Protein AF-A0A552UW85-F1 (afdb_monomer_lite)

Sequence (136 aa):
KKSMRYNPFAYLKSEKDILKLVQTIIANTKGEGEKSTEDFWVKAEKLYYTALIGYIFYEAPKEEQNFTTLLAMIDASEVREEDENFKNAVDYMFEALEKEKPNHFAVKQYKKYKLAAGVIELRRTLNHCFSEICTS

pLDDT: mean 78.25, std 17.34, range [39.59, 95.94]

Organism: NCBI:txid1871336

Foldseek 3Di:
DPPPPDFLLVVDDDLVSQLVVLVVVLVVLDDPPPPDPPDLLVVLSSLQSSLLLLCCSPPNDPVCNGVVVVVVLLVQQDADQVDLPDDTPNNVVLVVCCVVPVPRPSNVSVVVSVVSVVPDPSNVVVVVSVVVVVVD

InterPro domains:
  IPR003688 Type IV secretion system protein TraG/VirD4 [PF02534] (2-120)
  IPR027417 P-loop containing nucleoside triphosphate hydrolase [SSF52540] (2-107)

Structure (mmCIF, N/CA/C/O backbone):
data_AF-A0A552UW85-F1
#
_entry.id   AF-A0A552UW85-F1
#
loop_
_atom_site.group_PDB
_atom_site.id
_atom_site.type_symbol
_atom_site.label_atom_id
_atom_site.label_alt_id
_atom_site.label_comp_id
_atom_site.label_asym_id
_atom_site.label_entity_id
_atom_site.label_seq_id
_atom_site.pdbx_PDB_ins_code
_atom_site.Cartn_x
_atom_site.Cartn_y
_atom_site.Cartn_z
_atom_site.occupancy
_atom_site.B_iso_or_equiv
_atom_site.auth_seq_id
_atom_site.auth_comp_id
_atom_site.auth_asym_id
_atom_site.auth_atom_id
_atom_site.pdbx_PDB_model_num
ATOM 1 N N . LYS A 1 1 ? 13.134 -14.494 23.870 1.00 39.66 1 LYS A N 1
ATOM 2 C CA . LYS A 1 1 ? 12.945 -13.344 22.947 1.00 39.66 1 LYS A CA 1
ATOM 3 C C . LYS A 1 1 ? 11.645 -12.626 23.308 1.00 39.66 1 LYS A C 1
ATOM 5 O O . LYS A 1 1 ? 10.585 -13.214 23.150 1.00 39.66 1 LYS A O 1
ATOM 10 N N . LYS A 1 2 ? 11.711 -11.402 23.846 1.00 39.59 2 LYS A N 1
ATOM 11 C CA . LYS A 1 2 ? 10.530 -10.546 24.050 1.00 39.59 2 LYS A CA 1
ATOM 12 C C . LYS A 1 2 ? 10.211 -9.919 22.690 1.00 39.59 2 LYS A C 1
ATOM 14 O O . LYS A 1 2 ? 10.900 -8.996 22.274 1.00 39.59 2 LYS A O 1
ATOM 19 N N . SER A 1 3 ? 9.242 -10.473 21.964 1.00 47.88 3 SER A N 1
ATOM 20 C CA . SER A 1 3 ? 8.628 -9.750 20.848 1.00 47.88 3 SER A CA 1
ATOM 21 C C . SER A 1 3 ? 7.988 -8.506 21.458 1.00 47.88 3 SER A C 1
ATOM 23 O O . SER A 1 3 ? 7.057 -8.614 22.259 1.00 47.88 3 SER A O 1
ATOM 25 N N . MET A 1 4 ? 8.528 -7.324 21.162 1.00 49.47 4 MET A N 1
ATOM 26 C CA . MET A 1 4 ? 7.719 -6.123 21.297 1.00 49.47 4 MET A CA 1
ATOM 27 C C . MET A 1 4 ? 6.632 -6.297 20.245 1.00 49.47 4 MET A C 1
ATOM 29 O O . MET A 1 4 ? 6.941 -6.312 19.057 1.00 49.47 4 MET A O 1
ATOM 33 N N . ARG A 1 5 ? 5.395 -6.563 20.683 1.00 64.81 5 ARG A N 1
ATOM 34 C CA . ARG A 1 5 ? 4.200 -6.729 19.839 1.00 64.81 5 ARG A CA 1
ATOM 35 C C . ARG A 1 5 ? 3.845 -5.389 19.183 1.00 64.81 5 ARG A C 1
ATOM 37 O O . ARG A 1 5 ? 2.788 -4.821 19.433 1.00 64.81 5 ARG A O 1
ATOM 44 N N . TYR A 1 6 ? 4.792 -4.829 18.444 1.00 72.00 6 TYR A N 1
ATOM 45 C CA . TYR A 1 6 ? 4.686 -3.538 17.807 1.00 72.00 6 TYR A CA 1
ATOM 46 C C . TYR A 1 6 ? 4.026 -3.743 16.453 1.00 72.00 6 TYR A C 1
ATOM 48 O O . TYR A 1 6 ? 4.605 -4.342 15.549 1.00 72.00 6 TYR A O 1
ATOM 56 N N . ASN A 1 7 ? 2.791 -3.268 16.345 1.00 83.94 7 ASN A N 1
ATOM 57 C CA . ASN A 1 7 ? 2.045 -3.261 15.104 1.00 83.94 7 ASN A CA 1
ATOM 58 C C . ASN A 1 7 ? 1.870 -1.805 14.644 1.00 83.94 7 ASN A C 1
ATOM 60 O O . ASN A 1 7 ? 1.084 -1.084 15.263 1.00 83.94 7 ASN A O 1
ATOM 64 N N . PRO A 1 8 ? 2.564 -1.344 13.588 1.00 83.94 8 PRO A N 1
ATOM 65 C CA . PRO A 1 8 ? 2.430 0.036 13.131 1.00 83.94 8 PRO A CA 1
ATOM 66 C C . PRO A 1 8 ? 1.038 0.353 12.581 1.00 83.94 8 PRO A C 1
ATOM 68 O O . PRO A 1 8 ? 0.621 1.507 12.651 1.00 83.94 8 PRO A O 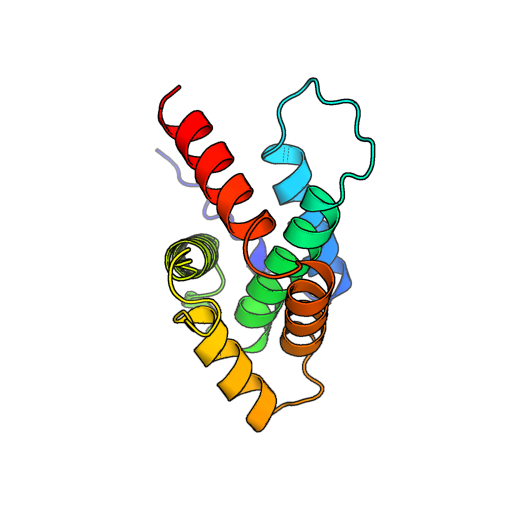1
ATOM 71 N N . PHE A 1 9 ? 0.285 -0.650 12.112 1.00 86.94 9 PHE A N 1
ATOM 72 C CA . PHE A 1 9 ? -1.087 -0.452 11.642 1.00 86.94 9 PHE A CA 1
ATOM 73 C C . PHE A 1 9 ? -2.019 0.028 12.758 1.00 86.94 9 PHE A C 1
ATOM 75 O O . PHE A 1 9 ? -2.924 0.815 12.497 1.00 86.94 9 PHE A O 1
ATOM 82 N N . ALA A 1 10 ? -1.745 -0.340 14.015 1.00 86.94 10 ALA A N 1
ATOM 83 C CA . ALA A 1 10 ? -2.521 0.118 15.169 1.00 86.94 10 ALA A CA 1
ATOM 84 C C . ALA A 1 10 ? -2.451 1.643 15.389 1.00 86.94 10 ALA A C 1
ATOM 86 O O . ALA A 1 10 ? -3.265 2.199 16.126 1.00 86.94 10 ALA A O 1
ATOM 87 N N . TYR A 1 11 ? -1.483 2.322 14.765 1.00 85.88 11 TYR A N 1
ATOM 88 C CA . TYR A 1 11 ? -1.269 3.763 14.894 1.00 85.88 11 TYR A CA 1
ATOM 89 C C . TYR A 1 11 ? -1.715 4.554 13.658 1.00 85.88 11 TYR A C 1
ATOM 91 O O . TYR A 1 11 ? -1.679 5.786 13.686 1.00 85.88 11 TYR A O 1
ATOM 99 N N . LEU A 1 12 ? -2.152 3.876 12.593 1.00 89.81 12 LEU A N 1
ATOM 100 C CA . LEU A 1 12 ? -2.665 4.523 11.391 1.00 89.81 12 LEU A CA 1
ATOM 101 C C . LEU A 1 12 ? -4.061 5.093 11.665 1.00 89.81 12 LEU A C 1
ATOM 103 O O . LEU A 1 12 ? -4.937 4.410 12.191 1.00 89.81 12 LEU A O 1
ATOM 107 N N . LYS A 1 13 ? -4.272 6.367 11.318 1.00 88.62 13 LYS A N 1
ATOM 108 C CA . LYS A 1 13 ? -5.580 7.035 11.450 1.00 88.62 13 LYS A CA 1
ATOM 109 C C . LYS A 1 13 ? -6.040 7.693 10.158 1.00 88.62 13 LYS A C 1
ATOM 111 O O . LYS A 1 13 ? -7.216 8.011 10.014 1.00 88.62 13 LYS A O 1
ATOM 116 N N . SER A 1 14 ? -5.113 7.945 9.242 1.00 91.25 14 SER A N 1
ATOM 117 C CA . SER A 1 14 ? -5.364 8.706 8.028 1.00 91.25 14 SER A CA 1
ATOM 118 C C . SER A 1 14 ? -4.479 8.245 6.875 1.00 91.25 14 SER A C 1
ATOM 120 O O . SER A 1 14 ? -3.424 7.642 7.077 1.00 91.25 14 SER A O 1
ATOM 122 N N . GLU A 1 15 ? -4.856 8.634 5.656 1.00 91.19 15 GLU A N 1
ATOM 123 C CA . GLU A 1 15 ? -4.042 8.439 4.450 1.00 91.19 15 GLU A CA 1
ATOM 124 C C . GLU A 1 15 ? -2.622 9.012 4.603 1.00 91.19 15 GLU A C 1
ATOM 126 O O . GLU A 1 15 ? -1.653 8.457 4.089 1.00 91.19 15 GLU A O 1
ATOM 131 N N . LYS A 1 16 ? -2.469 10.105 5.362 1.00 92.38 16 LYS A N 1
ATOM 132 C CA . LYS A 1 16 ? -1.157 10.708 5.636 1.00 92.38 16 LYS A CA 1
ATOM 133 C C . LYS A 1 16 ? -0.260 9.780 6.451 1.00 92.38 16 LYS A C 1
ATOM 135 O O . LYS A 1 16 ? 0.948 9.770 6.231 1.00 92.38 16 LYS A O 1
ATOM 140 N N . ASP A 1 17 ? -0.829 9.017 7.379 1.00 92.88 17 ASP A N 1
ATOM 141 C CA . ASP A 1 17 ? -0.062 8.086 8.207 1.00 92.88 17 ASP A CA 1
ATOM 142 C C . ASP A 1 17 ? 0.376 6.868 7.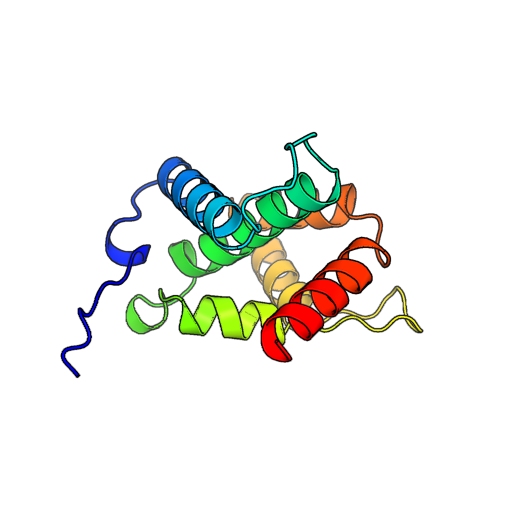392 1.00 92.88 17 ASP A C 1
ATOM 144 O O . ASP A 1 17 ? 1.507 6.413 7.544 1.00 92.88 17 ASP A O 1
ATOM 148 N N . ILE A 1 18 ? -0.464 6.418 6.450 1.00 93.56 18 ILE A N 1
ATOM 149 C CA . ILE A 1 18 ? -0.101 5.383 5.471 1.00 93.56 18 ILE A CA 1
ATOM 150 C C . ILE A 1 18 ? 1.119 5.836 4.664 1.00 93.56 18 ILE A C 1
ATOM 152 O O . ILE A 1 18 ? 2.105 5.110 4.570 1.00 93.56 18 ILE A O 1
ATOM 156 N N . LEU A 1 19 ? 1.096 7.062 4.131 1.00 92.75 19 LEU A N 1
ATOM 157 C CA . LEU A 1 19 ? 2.213 7.597 3.346 1.00 92.75 19 LEU A CA 1
ATOM 158 C C . LEU A 1 19 ? 3.512 7.707 4.156 1.00 92.75 19 LEU A C 1
ATOM 160 O O . LEU A 1 19 ? 4.587 7.442 3.616 1.00 92.75 19 LEU A O 1
ATOM 164 N N . LYS A 1 20 ? 3.425 8.075 5.441 1.00 92.62 20 LYS A N 1
ATOM 165 C CA . LYS A 1 20 ? 4.585 8.088 6.345 1.00 92.62 20 LYS A CA 1
ATOM 166 C C . LYS A 1 20 ? 5.133 6.683 6.562 1.00 92.62 20 LYS A C 1
ATOM 168 O O . LYS A 1 20 ? 6.336 6.496 6.438 1.00 92.62 20 LYS A O 1
ATOM 173 N N . LEU A 1 21 ? 4.265 5.705 6.834 1.00 91.12 21 LEU A N 1
ATOM 174 C CA . LEU A 1 21 ? 4.673 4.314 7.025 1.00 91.12 21 LEU A CA 1
ATOM 175 C C . LEU A 1 21 ? 5.378 3.766 5.779 1.00 91.12 21 LEU A C 1
ATOM 177 O O . LEU A 1 21 ? 6.452 3.186 5.894 1.00 91.12 21 LEU A O 1
ATOM 181 N N . VAL A 1 22 ? 4.830 4.022 4.589 1.00 91.56 22 VAL A N 1
ATOM 182 C CA . VAL A 1 22 ? 5.457 3.648 3.310 1.00 91.56 22 VAL A CA 1
ATOM 183 C C . VAL A 1 22 ? 6.835 4.288 3.160 1.00 91.56 22 VAL A C 1
ATOM 185 O O . VAL A 1 22 ? 7.792 3.611 2.797 1.00 91.56 22 VAL A O 1
ATOM 188 N N . GLN A 1 23 ? 6.959 5.583 3.458 1.00 89.50 23 GLN A N 1
ATOM 189 C CA . GLN A 1 23 ? 8.245 6.273 3.392 1.00 89.50 23 GLN A CA 1
ATOM 190 C C . GLN A 1 23 ? 9.260 5.667 4.365 1.00 89.50 23 GLN A C 1
ATOM 192 O O . GLN A 1 23 ? 10.418 5.495 3.997 1.00 89.50 23 GLN A O 1
ATOM 197 N N . THR A 1 24 ? 8.831 5.320 5.580 1.00 89.56 24 THR A N 1
ATOM 198 C CA . THR A 1 24 ? 9.678 4.632 6.554 1.00 89.56 24 THR A CA 1
ATOM 199 C C . THR A 1 24 ? 10.117 3.267 6.034 1.00 89.56 24 THR A C 1
ATOM 201 O O . THR A 1 24 ? 11.298 2.965 6.136 1.00 89.56 24 THR A O 1
ATOM 204 N N . ILE A 1 25 ? 9.226 2.467 5.442 1.00 86.19 25 ILE A N 1
ATOM 205 C CA . ILE A 1 25 ? 9.588 1.159 4.871 1.00 86.19 25 ILE A CA 1
ATOM 206 C C . ILE A 1 25 ? 10.664 1.335 3.795 1.00 86.19 25 ILE A C 1
ATOM 208 O O . ILE A 1 25 ? 11.752 0.794 3.944 1.00 86.19 25 ILE A O 1
ATOM 212 N N . ILE A 1 26 ? 10.410 2.178 2.790 1.00 84.38 26 ILE A N 1
ATOM 213 C CA . ILE A 1 26 ? 11.333 2.407 1.664 1.00 84.38 26 ILE A CA 1
ATOM 214 C C . ILE A 1 26 ? 12.686 2.956 2.134 1.00 84.38 26 ILE A C 1
ATOM 216 O O . ILE A 1 26 ? 13.727 2.602 1.593 1.00 84.38 26 ILE A O 1
ATOM 220 N N . ALA A 1 27 ? 12.695 3.836 3.137 1.00 84.69 27 ALA A N 1
ATOM 221 C CA . ALA A 1 27 ? 13.936 4.382 3.679 1.00 84.69 27 ALA A CA 1
ATOM 222 C C . ALA A 1 27 ? 14.779 3.335 4.426 1.00 84.69 27 ALA A C 1
ATOM 224 O O . ALA A 1 27 ? 15.991 3.491 4.486 1.00 84.69 27 ALA A O 1
ATOM 225 N N . ASN A 1 28 ? 14.155 2.296 4.993 1.00 81.06 28 ASN A N 1
ATOM 226 C CA . ASN A 1 28 ? 14.851 1.235 5.729 1.00 81.06 28 ASN A CA 1
ATOM 227 C C . ASN A 1 28 ? 15.202 0.018 4.857 1.00 81.06 28 ASN A C 1
ATOM 229 O O . ASN A 1 28 ? 16.008 -0.803 5.280 1.00 81.06 28 ASN A O 1
ATOM 233 N N . THR A 1 29 ? 14.604 -0.126 3.672 1.00 73.25 29 THR A N 1
ATOM 234 C CA . THR A 1 29 ? 14.911 -1.219 2.732 1.00 73.25 29 THR A CA 1
ATOM 235 C C . THR A 1 29 ? 15.949 -0.837 1.679 1.00 73.25 29 THR A C 1
ATOM 237 O O . THR A 1 29 ? 16.428 -1.704 0.955 1.00 73.25 29 THR A O 1
ATOM 240 N N . LYS A 1 30 ? 16.335 0.439 1.604 1.00 65.50 30 LYS A N 1
ATOM 241 C CA . LYS A 1 30 ? 17.427 0.917 0.750 1.00 65.50 30 LYS A CA 1
ATOM 242 C C . LYS A 1 30 ? 18.737 0.963 1.526 1.00 65.50 30 LYS A C 1
ATOM 244 O O . LYS A 1 30 ? 18.772 1.488 2.635 1.00 65.50 30 LYS A O 1
ATOM 249 N N . GLY A 1 31 ? 19.812 0.443 0.936 1.00 56.97 31 GLY A N 1
ATOM 250 C CA . GLY A 1 31 ? 21.146 0.475 1.537 1.00 56.97 31 GLY A CA 1
ATOM 251 C C . GLY A 1 31 ? 21.680 1.901 1.721 1.00 56.97 31 GLY A C 1
ATOM 252 O O . GLY A 1 31 ? 21.418 2.791 0.908 1.00 56.97 31 GLY A O 1
ATOM 253 N N . GLU A 1 32 ? 22.453 2.121 2.789 1.00 48.81 32 GLU A N 1
ATOM 254 C CA . GLU A 1 32 ? 23.164 3.377 3.052 1.00 48.81 32 GLU A CA 1
ATOM 255 C C . GLU A 1 32 ? 24.229 3.623 1.964 1.00 48.81 32 GLU A C 1
ATOM 257 O O . GLU A 1 32 ? 25.378 3.212 2.094 1.00 48.81 32 GLU A O 1
ATOM 262 N N . GLY A 1 33 ? 23.869 4.267 0.851 1.00 52.31 33 GLY A N 1
ATOM 263 C CA . GLY A 1 33 ? 24.859 4.592 -0.184 1.00 52.31 33 GLY A CA 1
ATOM 264 C C . GLY A 1 33 ? 24.312 5.068 -1.524 1.00 52.31 33 GLY A C 1
ATOM 265 O O . GLY A 1 33 ? 24.999 5.817 -2.222 1.00 52.31 33 GLY A O 1
ATOM 266 N N . GLU A 1 34 ? 23.077 4.719 -1.882 1.00 51.81 34 GLU A N 1
ATOM 267 C CA . GLU A 1 34 ? 22.476 5.230 -3.115 1.00 51.81 34 GLU A CA 1
ATOM 268 C C . GLU A 1 34 ? 21.985 6.660 -2.900 1.00 51.81 34 GLU A C 1
ATOM 270 O O . GLU A 1 34 ? 20.947 6.914 -2.284 1.00 51.81 34 GLU A O 1
ATOM 275 N N . LYS A 1 35 ? 22.759 7.629 -3.405 1.00 48.22 35 LYS A N 1
ATOM 276 C CA . LYS A 1 35 ? 22.312 9.018 -3.516 1.00 48.22 35 LYS A CA 1
ATOM 277 C C . LYS A 1 35 ? 21.012 9.032 -4.314 1.00 48.22 35 LYS A C 1
ATOM 279 O O . LYS A 1 35 ? 21.004 8.833 -5.524 1.00 48.22 35 LYS A O 1
ATOM 284 N N . SER A 1 36 ? 19.932 9.285 -3.587 1.00 52.72 36 SER A N 1
ATOM 285 C CA . SER A 1 36 ? 18.552 9.346 -4.035 1.00 52.72 36 SER A CA 1
ATOM 286 C C . SER A 1 36 ? 18.349 10.433 -5.089 1.00 52.72 36 SER A C 1
ATOM 288 O O . SER A 1 36 ? 17.918 11.546 -4.785 1.00 52.72 36 SER A O 1
ATOM 290 N N . THR A 1 37 ? 18.620 10.099 -6.342 1.00 48.88 37 THR A N 1
ATOM 291 C CA . THR A 1 37 ? 17.783 10.598 -7.431 1.00 48.88 37 THR A CA 1
ATOM 292 C C . THR A 1 37 ? 16.437 9.895 -7.257 1.00 48.88 37 THR A C 1
ATOM 294 O O . THR A 1 37 ? 16.401 8.733 -6.859 1.00 48.88 37 THR A O 1
ATOM 297 N N . GLU A 1 38 ? 15.312 10.593 -7.406 1.00 56.66 38 GLU A N 1
ATOM 298 C CA . GLU A 1 38 ? 13.985 9.976 -7.305 1.00 56.66 38 GLU A CA 1
ATOM 299 C C . GLU A 1 38 ? 13.764 8.997 -8.466 1.00 56.66 38 GLU A C 1
ATOM 301 O O . GLU A 1 38 ? 13.050 9.310 -9.425 1.00 56.66 38 GLU A O 1
ATOM 306 N N . ASP A 1 39 ? 14.394 7.828 -8.386 1.00 69.50 39 ASP A N 1
ATOM 307 C CA . ASP A 1 39 ? 14.331 6.826 -9.427 1.00 69.50 39 ASP A CA 1
ATOM 308 C C . ASP A 1 39 ? 12.886 6.396 -9.615 1.00 69.50 39 ASP A C 1
ATOM 310 O O . ASP A 1 39 ? 12.104 6.233 -8.671 1.00 69.50 39 ASP A O 1
ATOM 314 N N . PHE A 1 40 ? 12.523 6.242 -10.879 1.00 67.12 40 PHE A N 1
ATOM 315 C CA . PHE A 1 40 ? 11.208 5.803 -11.314 1.00 67.12 40 PHE A CA 1
ATOM 316 C C . PHE A 1 40 ? 10.723 4.563 -10.536 1.00 67.12 40 PHE A C 1
ATOM 318 O O . PHE A 1 40 ? 9.564 4.511 -10.115 1.00 67.12 40 PHE A O 1
ATOM 325 N N . TRP A 1 41 ? 11.643 3.643 -10.225 1.00 71.69 41 TRP A N 1
ATOM 326 C CA . TRP A 1 41 ? 11.404 2.448 -9.413 1.00 71.69 41 TRP A CA 1
ATOM 327 C C . TRP A 1 41 ? 10.863 2.773 -8.015 1.00 71.69 41 TRP A C 1
ATOM 329 O O . TRP A 1 41 ? 9.880 2.189 -7.570 1.00 71.69 41 TRP A O 1
ATOM 339 N N . VAL A 1 42 ? 11.427 3.788 -7.361 1.00 77.38 42 VAL A N 1
ATOM 340 C CA . VAL A 1 42 ? 11.053 4.243 -6.012 1.00 77.38 42 VAL A CA 1
ATOM 341 C C . VAL A 1 42 ? 9.658 4.851 -6.005 1.00 77.38 42 VAL A C 1
ATOM 343 O O . VAL A 1 42 ? 8.890 4.680 -5.057 1.00 77.38 42 VAL A O 1
ATOM 346 N N . LYS A 1 43 ? 9.315 5.586 -7.067 1.00 81.75 43 LYS A N 1
ATOM 347 C CA . LYS A 1 43 ? 7.981 6.176 -7.227 1.00 81.75 43 LYS A CA 1
ATOM 348 C C . LYS A 1 43 ? 6.927 5.088 -7.389 1.00 81.75 43 LYS A C 1
ATOM 350 O O . LYS A 1 43 ? 5.874 5.170 -6.756 1.00 81.75 43 LYS A O 1
ATOM 355 N N . ALA A 1 44 ? 7.215 4.066 -8.186 1.00 82.75 44 ALA A N 1
ATOM 356 C CA . ALA A 1 44 ? 6.314 2.940 -8.363 1.00 82.75 44 ALA A CA 1
ATOM 357 C C . ALA A 1 44 ? 6.202 2.069 -7.104 1.00 82.75 44 ALA A C 1
ATOM 359 O O . ALA A 1 44 ? 5.085 1.757 -6.702 1.00 82.75 44 ALA A O 1
ATOM 360 N N . GLU A 1 45 ? 7.312 1.765 -6.429 1.00 83.62 45 GLU A N 1
ATOM 361 C CA . GLU A 1 45 ? 7.322 1.053 -5.146 1.00 83.62 45 GLU A CA 1
ATOM 362 C C . GLU A 1 45 ? 6.477 1.792 -4.096 1.00 83.62 45 GLU A C 1
ATOM 364 O O . GLU A 1 45 ? 5.603 1.210 -3.451 1.00 83.62 45 GLU A O 1
ATOM 369 N N . LYS A 1 46 ? 6.639 3.117 -4.001 1.00 89.38 46 LYS A N 1
ATOM 370 C CA . LYS A 1 46 ? 5.820 3.961 -3.125 1.00 89.38 46 LYS A CA 1
ATOM 371 C C . LYS A 1 46 ? 4.334 3.862 -3.449 1.00 89.38 46 LYS A C 1
ATOM 373 O O . LYS A 1 46 ? 3.530 3.728 -2.526 1.00 89.38 46 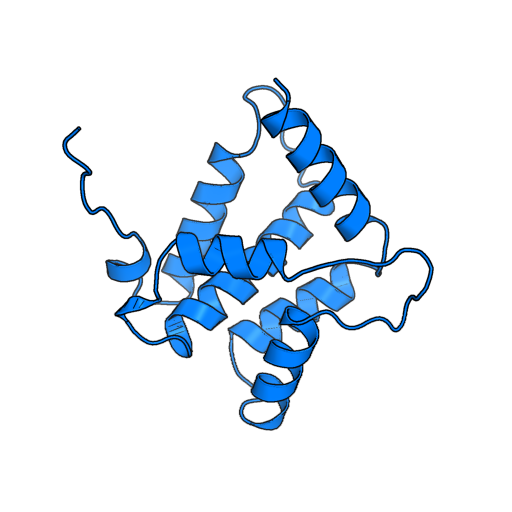LYS A O 1
ATOM 378 N N . LEU A 1 47 ? 3.947 3.941 -4.722 1.00 91.19 47 LEU A N 1
ATOM 379 C CA . LEU A 1 47 ? 2.544 3.794 -5.123 1.00 91.19 47 LEU A CA 1
ATOM 380 C C . LEU A 1 47 ? 2.010 2.399 -4.775 1.00 91.19 47 LEU A C 1
ATOM 382 O O . LEU A 1 47 ? 0.898 2.290 -4.256 1.00 91.19 47 LEU A O 1
ATOM 386 N N . TYR A 1 48 ? 2.817 1.363 -4.998 1.00 90.31 48 TYR A N 1
ATOM 387 C CA . TYR A 1 48 ? 2.453 -0.023 -4.741 1.00 90.31 48 TYR A CA 1
ATOM 388 C C . TYR A 1 48 ? 2.225 -0.291 -3.250 1.00 90.31 48 TYR A C 1
ATOM 390 O O . TYR A 1 48 ? 1.126 -0.684 -2.858 1.00 90.31 48 TYR A O 1
ATOM 398 N N . TYR A 1 49 ? 3.192 0.028 -2.386 1.00 91.94 49 TYR A N 1
ATOM 399 C CA . TYR A 1 49 ? 3.029 -0.150 -0.940 1.00 91.94 49 TYR A CA 1
ATOM 400 C C . TYR A 1 49 ? 1.918 0.724 -0.365 1.00 91.94 49 TYR A C 1
ATOM 402 O O . TYR A 1 49 ? 1.195 0.283 0.526 1.00 91.94 49 TYR A O 1
ATOM 410 N N . THR A 1 50 ? 1.721 1.936 -0.893 1.00 94.69 50 THR A N 1
ATOM 411 C CA . THR A 1 50 ? 0.589 2.780 -0.479 1.00 94.69 50 THR A CA 1
ATOM 412 C C . THR A 1 50 ? -0.746 2.111 -0.809 1.00 94.69 50 THR A C 1
ATOM 414 O O . THR A 1 50 ? -1.670 2.165 0.003 1.00 94.69 50 THR A O 1
ATOM 417 N N . ALA A 1 51 ? -0.857 1.459 -1.971 1.00 95.25 51 ALA A N 1
ATOM 418 C CA . ALA A 1 51 ? -2.053 0.717 -2.345 1.00 95.25 51 ALA A CA 1
ATOM 419 C C . ALA A 1 51 ? -2.281 -0.491 -1.427 1.00 95.25 51 ALA A C 1
ATOM 421 O O . ALA A 1 51 ? -3.379 -0.633 -0.894 1.00 95.25 51 ALA A O 1
ATOM 422 N N . LEU A 1 52 ? -1.257 -1.319 -1.187 1.00 94.44 52 LEU A N 1
ATOM 423 C CA . LEU A 1 52 ? -1.374 -2.512 -0.338 1.00 94.44 52 LEU A CA 1
ATOM 424 C C . LEU A 1 52 ? -1.711 -2.165 1.115 1.00 94.44 52 LEU A C 1
ATOM 426 O O . LEU A 1 52 ? -2.665 -2.692 1.679 1.00 94.44 52 LEU A O 1
ATOM 430 N N . ILE A 1 53 ? -0.969 -1.234 1.718 1.00 95.00 53 ILE A N 1
ATOM 431 C CA . ILE A 1 53 ? -1.210 -0.809 3.103 1.00 95.00 53 ILE A CA 1
ATOM 432 C C . ILE A 1 53 ? -2.575 -0.128 3.216 1.00 95.00 53 ILE A C 1
ATOM 434 O O . ILE A 1 53 ? -3.284 -0.346 4.194 1.00 95.00 53 ILE A O 1
ATOM 438 N N . GLY A 1 54 ? -2.980 0.647 2.204 1.00 95.69 54 GLY A N 1
ATOM 439 C CA . GLY A 1 54 ? -4.327 1.206 2.128 1.00 95.69 54 GLY A CA 1
ATOM 440 C C . GLY A 1 54 ? -5.410 0.132 2.057 1.00 95.69 54 GLY A C 1
ATOM 441 O O . GLY A 1 54 ? -6.419 0.254 2.743 1.00 95.69 54 GLY A O 1
ATOM 442 N N . TYR A 1 55 ? -5.204 -0.928 1.275 1.00 95.94 55 TYR A N 1
ATOM 443 C CA . TYR A 1 55 ? -6.128 -2.060 1.214 1.00 95.94 55 TYR A CA 1
ATOM 444 C C . TYR A 1 55 ? -6.260 -2.725 2.588 1.00 95.94 55 TYR A C 1
ATOM 446 O O . TYR A 1 55 ? -7.363 -2.852 3.107 1.00 95.94 55 TYR A O 1
ATOM 454 N N . ILE A 1 56 ? -5.133 -3.068 3.217 1.00 95.06 56 ILE A N 1
ATOM 455 C CA . ILE A 1 56 ? -5.111 -3.715 4.534 1.00 95.06 56 ILE A CA 1
ATOM 456 C C . ILE A 1 56 ? -5.788 -2.833 5.589 1.00 95.06 56 ILE A C 1
ATOM 458 O O . ILE A 1 56 ? -6.592 -3.310 6.380 1.00 95.06 56 ILE A O 1
ATOM 462 N N . PHE A 1 57 ? -5.499 -1.533 5.597 1.00 94.62 57 PHE A N 1
ATOM 463 C CA . PHE A 1 57 ? -6.045 -0.620 6.596 1.00 94.62 57 PHE A CA 1
ATOM 464 C C . PHE A 1 57 ? -7.570 -0.448 6.496 1.00 94.62 57 PHE A C 1
ATOM 466 O O . PHE A 1 57 ? -8.237 -0.372 7.529 1.00 94.62 57 PHE A O 1
ATOM 473 N N . TYR A 1 58 ? -8.118 -0.376 5.278 1.00 94.12 58 TYR A N 1
ATOM 474 C CA . TYR A 1 58 ? -9.541 -0.089 5.063 1.00 94.12 58 TYR A CA 1
ATOM 475 C C . TYR A 1 58 ? -10.423 -1.334 4.906 1.00 94.12 58 TYR A C 1
ATOM 477 O O . TYR A 1 58 ? -11.585 -1.285 5.303 1.00 94.12 58 TYR A O 1
ATOM 485 N N . GLU A 1 59 ? -9.900 -2.425 4.342 1.00 94.75 59 GLU A N 1
ATOM 486 C CA . GLU A 1 59 ? -10.700 -3.602 3.970 1.00 94.75 59 GLU A CA 1
ATOM 487 C C . GLU A 1 59 ? -10.359 -4.856 4.792 1.00 94.75 59 GLU A C 1
ATOM 489 O O . GLU A 1 59 ? -11.229 -5.706 4.972 1.00 94.75 59 GLU A O 1
ATOM 494 N N . ALA A 1 60 ? -9.135 -4.990 5.323 1.00 92.25 60 ALA A N 1
ATOM 495 C CA . ALA A 1 60 ? -8.763 -6.175 6.101 1.00 92.25 60 ALA A CA 1
ATOM 496 C C . ALA A 1 60 ? -9.246 -6.087 7.565 1.00 92.25 60 ALA A C 1
ATOM 498 O O . ALA A 1 60 ? -9.236 -5.001 8.169 1.00 92.25 60 ALA A O 1
ATOM 499 N N . PRO A 1 61 ? -9.631 -7.225 8.176 1.00 91.62 61 PRO A N 1
ATOM 500 C CA . PRO A 1 61 ? -10.011 -7.277 9.583 1.00 91.62 61 PRO A CA 1
ATOM 501 C C . PRO A 1 61 ? -8.827 -6.892 10.482 1.00 91.62 61 PRO A C 1
ATOM 503 O O . PRO A 1 61 ? -7.664 -7.056 10.113 1.00 91.62 61 PRO A O 1
ATOM 506 N N . LYS A 1 62 ? -9.105 -6.363 11.680 1.00 87.38 62 LYS A N 1
ATOM 507 C CA . LYS A 1 62 ? -8.081 -5.766 12.564 1.00 87.38 62 LYS A CA 1
ATOM 508 C C . LYS A 1 62 ? -6.956 -6.735 12.932 1.00 87.38 62 LYS A C 1
ATOM 510 O O . LYS A 1 62 ? -5.829 -6.306 13.163 1.00 87.38 62 LYS A O 1
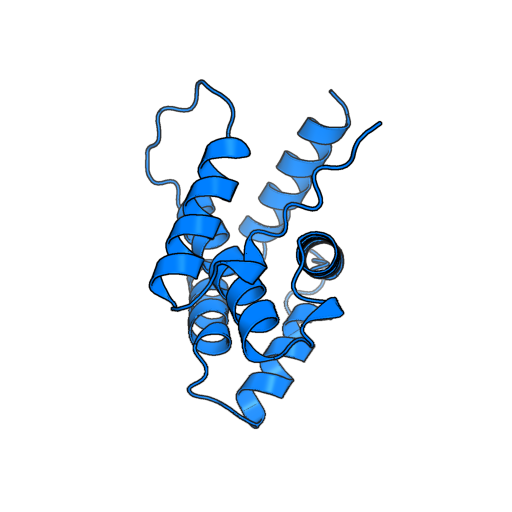ATOM 515 N N . GLU A 1 63 ? -7.258 -8.024 12.986 1.00 87.69 63 GLU A N 1
ATOM 516 C CA . GLU A 1 63 ? -6.329 -9.113 13.275 1.00 87.69 63 GLU A CA 1
ATOM 517 C C . GLU A 1 63 ? -5.293 -9.289 12.152 1.00 87.69 63 GLU A C 1
ATOM 519 O O . GLU A 1 63 ? -4.133 -9.612 12.412 1.00 87.69 63 GLU A O 1
ATOM 524 N N . GLU A 1 64 ? -5.694 -9.001 10.912 1.00 89.00 64 GLU A N 1
ATOM 525 C CA . GLU A 1 64 ? -4.874 -9.096 9.702 1.00 89.00 64 GLU A CA 1
ATOM 526 C C . GLU A 1 64 ? -4.178 -7.778 9.345 1.00 89.00 64 GLU A C 1
ATOM 528 O O . GLU A 1 64 ? -3.356 -7.745 8.430 1.00 89.00 64 GLU A O 1
ATOM 533 N N . GLN A 1 65 ? -4.440 -6.691 10.073 1.00 92.19 65 GLN A N 1
ATOM 534 C CA . GLN A 1 65 ? -3.755 -5.416 9.870 1.00 92.19 65 GLN A CA 1
ATOM 535 C C . GLN A 1 65 ? -2.337 -5.466 10.430 1.00 92.19 65 GLN A C 1
ATOM 537 O O . GLN A 1 65 ? -2.061 -4.932 11.499 1.00 92.19 65 GLN A O 1
ATOM 542 N N . ASN A 1 66 ? -1.437 -6.166 9.751 1.00 89.56 66 ASN A N 1
ATOM 543 C CA . ASN A 1 66 ? -0.073 -6.396 10.199 1.00 89.56 66 ASN A CA 1
ATOM 544 C C . ASN A 1 66 ? 0.880 -6.588 9.002 1.00 89.56 66 ASN A C 1
ATOM 546 O O . ASN A 1 66 ? 0.466 -6.716 7.849 1.00 89.56 66 ASN A O 1
ATOM 550 N N . PHE A 1 67 ? 2.186 -6.602 9.278 1.00 88.06 67 PHE A N 1
ATOM 551 C CA . PHE A 1 67 ? 3.206 -6.785 8.241 1.00 88.06 67 PHE A CA 1
ATOM 552 C C . PHE A 1 67 ? 3.198 -8.171 7.597 1.00 88.06 67 PHE A C 1
ATOM 554 O O . PHE A 1 67 ? 3.602 -8.286 6.446 1.00 88.06 67 PHE A O 1
ATOM 561 N N . THR A 1 68 ? 2.743 -9.211 8.298 1.00 89.00 68 THR A N 1
ATOM 562 C CA . THR A 1 68 ? 2.647 -10.559 7.727 1.00 89.00 68 THR A CA 1
ATOM 563 C C . THR A 1 68 ? 1.671 -10.576 6.556 1.00 89.00 68 THR A C 1
ATOM 565 O O . THR A 1 68 ? 1.998 -11.127 5.512 1.00 89.00 68 THR A O 1
ATOM 568 N N . THR A 1 69 ? 0.527 -9.902 6.683 1.00 91.19 69 THR A N 1
ATOM 569 C CA . THR A 1 69 ? -0.432 -9.752 5.580 1.00 91.19 69 THR A CA 1
ATOM 570 C C . THR A 1 69 ? 0.148 -8.930 4.434 1.00 91.19 69 THR A C 1
ATOM 572 O O . THR A 1 69 ? -0.022 -9.294 3.275 1.00 91.19 69 THR A O 1
ATOM 575 N N . LEU A 1 70 ? 0.878 -7.849 4.738 1.00 90.38 70 LEU A N 1
ATOM 576 C CA . LEU A 1 70 ? 1.550 -7.054 3.706 1.00 90.38 70 LEU A CA 1
ATOM 577 C C . LEU A 1 70 ? 2.554 -7.895 2.906 1.00 90.38 70 LEU A C 1
ATOM 579 O O . LEU A 1 70 ? 2.540 -7.837 1.681 1.00 90.38 70 LEU A O 1
ATOM 583 N N . LEU A 1 71 ? 3.387 -8.685 3.587 1.00 87.75 71 LEU A N 1
ATOM 584 C CA . LEU A 1 71 ? 4.345 -9.591 2.949 1.00 87.75 71 LEU A CA 1
ATOM 585 C C . LEU A 1 71 ? 3.633 -10.658 2.117 1.00 87.75 71 LEU A C 1
ATOM 587 O O . LEU A 1 71 ? 3.970 -10.833 0.955 1.00 87.75 71 LEU A O 1
ATOM 591 N N . ALA A 1 72 ? 2.577 -11.274 2.652 1.00 89.25 72 ALA A N 1
ATOM 592 C CA . ALA A 1 72 ? 1.791 -12.258 1.913 1.00 89.25 72 ALA A CA 1
ATOM 593 C C . ALA A 1 72 ? 1.176 -11.675 0.627 1.00 89.25 72 ALA A C 1
ATOM 595 O O . ALA A 1 72 ? 1.139 -12.349 -0.399 1.00 89.25 72 ALA A O 1
ATOM 596 N N . MET A 1 73 ? 0.720 -10.416 0.649 1.00 90.75 73 MET A N 1
ATOM 597 C CA . MET A 1 73 ? 0.247 -9.735 -0.562 1.00 90.75 73 MET A CA 1
ATOM 598 C C . MET A 1 73 ? 1.382 -9.459 -1.555 1.00 90.75 73 MET A C 1
ATOM 600 O O . MET A 1 73 ? 1.166 -9.547 -2.760 1.00 90.75 73 MET A O 1
ATOM 604 N N . ILE A 1 74 ? 2.582 -9.120 -1.080 1.00 88.25 74 ILE A N 1
ATOM 605 C CA . ILE A 1 74 ? 3.754 -8.931 -1.946 1.00 88.25 74 ILE A CA 1
ATOM 606 C C . ILE A 1 74 ? 4.126 -10.257 -2.622 1.00 88.25 74 ILE A C 1
ATOM 608 O O . ILE A 1 74 ? 4.241 -10.284 -3.845 1.00 88.25 74 ILE A O 1
ATOM 612 N N . ASP A 1 75 ? 4.202 -11.352 -1.864 1.00 85.00 75 ASP A N 1
ATOM 613 C CA . ASP A 1 75 ? 4.506 -12.693 -2.382 1.00 85.00 75 ASP A CA 1
ATOM 614 C C . ASP A 1 75 ? 3.448 -13.171 -3.390 1.00 85.00 75 ASP A C 1
ATOM 616 O O . ASP A 1 75 ? 3.761 -13.776 -4.413 1.00 85.00 75 ASP A O 1
ATOM 620 N N . ALA A 1 76 ? 2.176 -12.848 -3.137 1.00 85.12 76 ALA A N 1
ATOM 621 C CA . ALA A 1 76 ? 1.066 -13.162 -4.032 1.00 85.12 76 ALA A CA 1
ATOM 622 C C . ALA A 1 76 ? 1.030 -12.290 -5.301 1.00 85.12 76 ALA A C 1
ATOM 624 O O . ALA A 1 76 ? 0.212 -12.529 -6.197 1.00 85.12 76 ALA A O 1
ATOM 625 N N . SER A 1 77 ? 1.902 -11.282 -5.408 1.00 81.00 77 SER A N 1
ATOM 626 C CA . SER A 1 77 ? 2.021 -10.428 -6.587 1.00 81.00 77 SER A CA 1
ATOM 627 C C . SER A 1 77 ? 2.971 -11.010 -7.637 1.00 81.00 77 SER A C 1
ATOM 629 O O . SER A 1 77 ? 3.836 -10.306 -8.164 1.00 81.00 77 SER A O 1
ATOM 631 N N . GLU A 1 78 ? 2.761 -12.281 -7.988 1.00 71.31 78 GLU A N 1
ATOM 632 C CA . GLU A 1 78 ? 3.513 -12.989 -9.028 1.00 71.31 78 GLU A CA 1
ATOM 633 C C . GLU A 1 78 ? 3.438 -12.259 -10.374 1.00 71.31 78 GLU A C 1
ATOM 635 O O . GLU A 1 78 ? 2.456 -11.587 -10.714 1.00 71.31 78 GLU A O 1
ATOM 640 N N . VAL A 1 79 ? 4.505 -12.383 -11.153 1.00 68.88 79 VAL A N 1
ATOM 641 C CA . VAL A 1 79 ? 4.648 -11.734 -12.448 1.00 68.88 79 VAL A CA 1
ATOM 642 C C . VAL A 1 79 ? 5.197 -12.766 -13.399 1.00 68.88 79 VAL A C 1
ATOM 644 O O . VAL A 1 79 ? 6.224 -13.375 -13.118 1.00 68.88 79 VAL A O 1
ATOM 647 N N . ARG A 1 80 ? 4.500 -12.957 -14.515 1.00 67.62 80 ARG A N 1
ATOM 648 C CA . ARG A 1 80 ? 4.913 -13.871 -15.571 1.00 67.62 80 ARG A CA 1
ATOM 649 C C . ARG A 1 80 ? 5.362 -13.047 -16.762 1.00 67.62 80 ARG A C 1
ATOM 651 O O . ARG A 1 80 ? 4.597 -12.232 -17.260 1.00 67.62 80 ARG A O 1
ATOM 658 N N . GLU A 1 81 ? 6.611 -13.238 -17.172 1.00 57.50 81 GLU A N 1
ATOM 659 C CA . GLU A 1 81 ? 7.216 -12.496 -18.287 1.00 57.50 81 GLU A CA 1
ATOM 660 C C . GLU A 1 81 ? 6.634 -12.920 -19.647 1.00 57.50 81 GLU A C 1
ATOM 662 O O . GLU A 1 81 ? 6.680 -12.158 -20.604 1.00 57.50 81 GLU A O 1
ATOM 667 N N . GLU A 1 82 ? 6.048 -14.117 -19.723 1.00 62.72 82 GLU A N 1
ATOM 668 C CA . GLU A 1 82 ? 5.533 -14.707 -20.965 1.00 62.72 82 GLU A CA 1
ATOM 669 C C . GLU A 1 82 ? 4.076 -14.324 -21.282 1.00 62.72 82 GLU A C 1
ATOM 671 O O . GLU A 1 82 ? 3.609 -14.561 -22.394 1.00 62.72 82 GLU A O 1
ATOM 676 N N . ASP A 1 83 ? 3.348 -13.736 -20.326 1.00 68.94 83 ASP A N 1
ATOM 677 C CA . ASP A 1 83 ? 1.941 -13.362 -20.493 1.00 68.94 83 ASP A CA 1
ATOM 678 C C . ASP A 1 83 ? 1.661 -11.992 -19.863 1.00 68.94 83 ASP A C 1
ATOM 680 O O . ASP A 1 83 ? 1.403 -11.860 -18.666 1.00 68.94 83 ASP A O 1
ATOM 684 N N . GLU A 1 84 ? 1.681 -10.956 -20.703 1.00 62.19 84 GLU A N 1
ATOM 685 C CA . GLU A 1 84 ? 1.371 -9.571 -20.324 1.00 62.19 84 GLU A CA 1
ATOM 686 C C . GLU A 1 84 ? -0.046 -9.390 -19.760 1.00 62.19 84 GLU A C 1
ATOM 688 O O . GLU A 1 84 ? -0.295 -8.446 -19.005 1.00 62.19 84 GLU A O 1
ATOM 693 N N . ASN A 1 85 ? -0.977 -10.293 -20.089 1.00 68.44 85 ASN A N 1
ATOM 694 C CA . ASN A 1 85 ? -2.347 -10.259 -19.584 1.00 68.44 85 ASN A CA 1
ATOM 695 C C . ASN A 1 85 ? -2.526 -11.080 -18.302 1.00 68.44 85 ASN A C 1
ATOM 697 O O . ASN A 1 85 ? -3.639 -11.136 -17.764 1.00 68.44 85 ASN A O 1
ATOM 701 N N . PHE A 1 86 ? -1.457 -11.692 -17.785 1.00 77.12 86 PHE A N 1
ATOM 702 C CA . PHE A 1 86 ? -1.517 -12.443 -16.546 1.00 77.12 86 PHE A CA 1
ATOM 703 C C . PHE A 1 86 ? -1.867 -11.526 -15.370 1.00 77.12 86 PHE A C 1
ATOM 705 O O . PHE A 1 86 ? -1.176 -10.552 -15.054 1.00 77.12 86 PHE A O 1
ATOM 712 N N . LYS A 1 87 ? -2.949 -11.883 -14.682 1.00 80.44 87 LYS A N 1
ATOM 713 C CA . LYS A 1 87 ? -3.382 -11.245 -13.442 1.00 80.44 87 LYS A CA 1
ATOM 714 C C . LYS A 1 87 ? -3.016 -12.137 -12.274 1.00 80.44 87 LYS A C 1
ATOM 716 O O . LYS A 1 87 ? -3.405 -13.305 -12.236 1.00 80.44 87 LYS A O 1
ATOM 721 N N . ASN A 1 88 ? -2.306 -11.568 -11.313 1.00 85.25 88 ASN A N 1
ATOM 722 C CA . ASN A 1 88 ? -2.012 -12.253 -10.064 1.00 85.25 88 ASN A CA 1
ATOM 723 C C . ASN A 1 88 ? -3.152 -12.079 -9.048 1.00 85.25 88 ASN A C 1
ATOM 725 O O . ASN A 1 88 ? -4.144 -11.392 -9.304 1.00 85.25 88 ASN A O 1
ATOM 729 N N . ALA A 1 89 ? -3.029 -12.717 -7.882 1.00 88.94 89 ALA A N 1
ATOM 730 C CA . ALA A 1 89 ? -4.068 -12.661 -6.856 1.00 88.94 89 ALA A CA 1
ATOM 731 C C . ALA A 1 89 ? -4.361 -11.217 -6.409 1.00 88.94 89 ALA A C 1
ATOM 733 O O . ALA A 1 89 ? -5.520 -10.850 -6.227 1.00 88.94 89 ALA A O 1
ATOM 734 N N . VAL A 1 90 ? -3.326 -10.377 -6.309 1.00 90.88 90 VAL A N 1
ATOM 735 C CA . VAL A 1 90 ? -3.461 -8.962 -5.942 1.00 90.88 90 VAL A CA 1
ATOM 736 C C . VAL A 1 90 ? -4.207 -8.176 -7.021 1.00 90.88 90 VAL A C 1
ATOM 738 O O . VAL A 1 90 ? -5.099 -7.398 -6.688 1.00 90.88 90 VAL A O 1
ATOM 741 N N . ASP A 1 91 ? -3.902 -8.403 -8.303 1.00 90.31 91 ASP A N 1
ATOM 742 C CA . ASP A 1 91 ? -4.618 -7.783 -9.424 1.00 90.31 91 ASP A CA 1
ATOM 743 C C . ASP A 1 91 ? -6.131 -8.084 -9.320 1.00 90.31 91 ASP A C 1
ATOM 745 O O . ASP A 1 91 ? -6.952 -7.164 -9.363 1.00 90.31 91 ASP A O 1
ATOM 749 N N . TYR A 1 92 ? -6.513 -9.344 -9.070 1.00 92.00 92 TYR A N 1
ATOM 750 C CA . TYR A 1 92 ? -7.922 -9.719 -8.882 1.00 92.00 92 TYR A CA 1
ATOM 751 C C . TYR A 1 92 ? -8.565 -9.084 -7.640 1.00 92.00 92 TYR A C 1
ATOM 753 O O . TYR A 1 92 ? -9.719 -8.654 -7.709 1.00 92.00 92 TYR A O 1
ATOM 761 N N . MET A 1 93 ? -7.841 -8.988 -6.519 1.00 93.69 93 MET A N 1
ATOM 762 C CA . MET A 1 93 ? -8.337 -8.335 -5.300 1.00 93.69 93 MET A CA 1
ATOM 763 C C . MET A 1 93 ? -8.664 -6.857 -5.543 1.00 93.69 93 MET A C 1
ATOM 765 O O . MET A 1 93 ? -9.728 -6.381 -5.142 1.00 93.69 93 MET A O 1
ATOM 769 N N . PHE A 1 94 ? -7.781 -6.127 -6.230 1.00 94.69 94 PHE A N 1
ATOM 770 C CA . PHE A 1 94 ? -8.017 -4.717 -6.541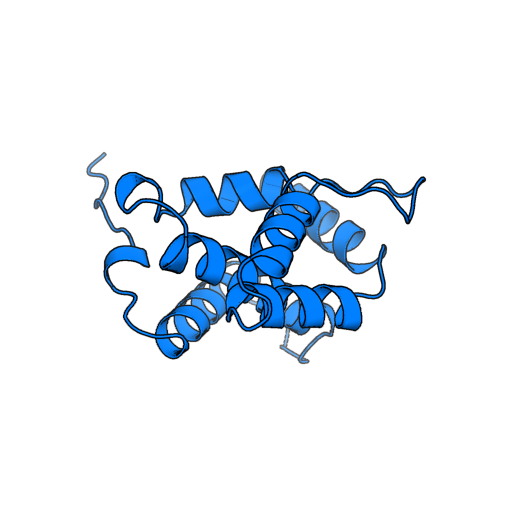 1.00 94.69 94 PHE A CA 1
ATOM 771 C C . PHE A 1 94 ? -9.120 -4.516 -7.581 1.00 94.69 94 PHE A C 1
ATOM 773 O O . PHE A 1 94 ? -9.876 -3.556 -7.460 1.00 94.69 94 PHE A O 1
ATOM 780 N N . GLU A 1 95 ? -9.266 -5.416 -8.556 1.00 93.88 95 GLU A N 1
ATOM 781 C CA . GLU A 1 95 ? -10.379 -5.373 -9.512 1.00 93.88 95 GLU A CA 1
ATOM 782 C C . GLU A 1 95 ? -11.736 -5.618 -8.848 1.00 93.88 95 GLU A C 1
ATOM 784 O O . GLU A 1 95 ? -12.717 -4.951 -9.182 1.00 93.88 95 GLU A O 1
ATOM 789 N N . ALA A 1 96 ? -11.809 -6.560 -7.904 1.00 95.06 96 ALA A N 1
ATOM 790 C CA . ALA A 1 96 ? -13.020 -6.797 -7.124 1.00 95.06 96 ALA A CA 1
ATOM 791 C C . ALA A 1 96 ? -13.376 -5.561 -6.285 1.00 95.06 96 ALA A C 1
ATOM 793 O O . ALA A 1 96 ? -14.498 -5.058 -6.370 1.00 95.06 96 ALA A O 1
ATOM 794 N N . LEU A 1 97 ? -12.393 -5.008 -5.568 1.00 95.81 97 LEU A N 1
ATOM 795 C CA . LEU A 1 97 ? -12.585 -3.797 -4.774 1.00 95.81 97 LEU A CA 1
ATOM 796 C C . LEU A 1 97 ? -12.979 -2.592 -5.637 1.00 95.81 97 LEU A C 1
ATOM 798 O O . LEU A 1 97 ? -13.791 -1.772 -5.221 1.00 95.81 97 LEU A O 1
ATOM 802 N N . GLU A 1 98 ? -12.434 -2.469 -6.845 1.00 95.62 98 GLU A N 1
ATOM 803 C CA . GLU A 1 98 ? -12.792 -1.403 -7.779 1.00 95.62 98 GLU A CA 1
ATOM 804 C C . GLU A 1 98 ? -14.247 -1.499 -8.245 1.00 95.62 98 GLU A C 1
ATOM 806 O O . GLU A 1 98 ? -14.921 -0.471 -8.326 1.00 95.62 98 GLU A O 1
ATOM 811 N N . LYS A 1 99 ? -14.734 -2.710 -8.544 1.00 95.75 99 LYS A N 1
ATOM 812 C CA . LYS A 1 99 ? -16.124 -2.924 -8.975 1.00 95.75 99 LYS A CA 1
ATOM 813 C C . LYS A 1 99 ? -17.120 -2.477 -7.910 1.00 95.75 99 LYS A C 1
ATOM 815 O O . LYS A 1 99 ? -18.154 -1.909 -8.249 1.00 95.75 99 LYS A O 1
ATOM 820 N N . GLU A 1 100 ? -16.802 -2.707 -6.640 1.00 95.56 100 GLU A N 1
ATOM 821 C CA . GLU A 1 100 ? -17.656 -2.310 -5.518 1.00 95.56 100 GLU A CA 1
ATOM 822 C C . GLU A 1 100 ? -17.458 -0.841 -5.118 1.00 95.56 100 GLU A C 1
ATOM 824 O O . GLU A 1 100 ? -18.419 -0.111 -4.874 1.00 95.56 100 GLU A O 1
ATOM 829 N N . LYS A 1 101 ? -16.199 -0.393 -5.046 1.00 95.25 101 LYS A N 1
ATOM 830 C CA . LYS A 1 101 ? -15.786 0.913 -4.517 1.00 95.25 101 LYS A CA 1
ATOM 831 C C . LYS A 1 101 ? -14.786 1.589 -5.472 1.00 95.25 101 LYS A C 1
ATOM 833 O O . LYS A 1 101 ? -13.611 1.763 -5.133 1.00 95.25 101 LYS A O 1
ATOM 838 N N . PRO A 1 102 ? -15.230 2.101 -6.634 1.00 93.38 102 PRO A N 1
ATOM 839 C CA . PRO A 1 102 ? -14.330 2.649 -7.658 1.00 93.38 102 PRO A CA 1
ATOM 840 C C . PRO A 1 102 ? -13.542 3.883 -7.190 1.00 93.38 102 PRO A C 1
ATOM 842 O O . PRO A 1 102 ? -12.474 4.198 -7.716 1.00 93.38 102 PRO A O 1
ATOM 845 N N . ASN A 1 103 ? -14.054 4.591 -6.178 1.00 92.88 103 ASN A N 1
ATOM 846 C CA . ASN A 1 103 ? -13.428 5.781 -5.607 1.00 92.88 103 ASN A CA 1
ATOM 847 C C . ASN A 1 103 ? -12.505 5.508 -4.408 1.00 92.88 103 ASN A C 1
ATOM 849 O O . ASN A 1 103 ? -11.988 6.476 -3.837 1.00 92.88 103 ASN A O 1
ATOM 853 N N . HIS A 1 104 ? -12.285 4.239 -4.050 1.00 95.44 104 HIS A N 1
ATOM 854 C CA . HIS A 1 104 ? -11.481 3.839 -2.898 1.00 95.44 104 HIS A CA 1
ATOM 855 C C . HIS A 1 104 ? -10.023 4.310 -3.016 1.00 95.44 104 HIS A C 1
ATOM 857 O O . HIS A 1 104 ? -9.423 4.270 -4.096 1.00 95.44 104 HIS A O 1
ATOM 863 N N . PHE A 1 105 ? -9.434 4.745 -1.897 1.00 94.75 105 PHE A N 1
ATOM 864 C CA . PHE A 1 105 ? -8.061 5.259 -1.859 1.00 94.75 105 PHE A CA 1
ATOM 865 C C . PHE A 1 105 ? -7.061 4.237 -2.412 1.00 94.75 105 PHE A C 1
ATOM 867 O O . PHE A 1 105 ? -6.295 4.554 -3.322 1.00 94.75 105 PHE A O 1
ATOM 874 N N . ALA A 1 106 ? -7.127 2.993 -1.928 1.00 94.50 106 ALA A N 1
ATOM 875 C CA . ALA A 1 106 ? -6.217 1.925 -2.336 1.00 94.50 106 ALA A CA 1
ATOM 876 C C . ALA A 1 106 ? -6.306 1.630 -3.847 1.00 94.50 106 ALA A C 1
ATOM 878 O O . ALA A 1 106 ? -5.279 1.526 -4.513 1.00 94.50 106 ALA A O 1
ATOM 879 N N . VAL A 1 107 ? -7.523 1.604 -4.409 1.00 95.25 107 VAL A N 1
ATOM 880 C CA . VAL A 1 107 ? -7.766 1.384 -5.848 1.00 95.25 107 VAL A CA 1
ATOM 881 C C . VAL A 1 107 ? -7.141 2.499 -6.683 1.00 95.25 107 VAL A C 1
ATOM 883 O O . VAL A 1 107 ? -6.454 2.238 -7.668 1.00 95.25 107 VAL A O 1
ATOM 886 N N . LYS A 1 108 ? -7.317 3.761 -6.273 1.00 94.88 108 LYS A N 1
ATOM 887 C CA . LYS A 1 108 ? -6.724 4.910 -6.974 1.00 94.88 108 LYS A CA 1
ATOM 888 C C . LYS A 1 108 ? -5.198 4.837 -7.006 1.00 94.88 108 LYS A C 1
ATOM 890 O O . LYS A 1 108 ? -4.608 5.152 -8.038 1.00 94.88 108 LYS A O 1
ATOM 895 N N . GLN A 1 109 ? -4.562 4.440 -5.903 1.00 93.81 109 GLN A N 1
ATOM 896 C CA . GLN A 1 109 ? -3.103 4.286 -5.860 1.00 93.81 109 GLN A CA 1
ATOM 897 C C . GLN A 1 109 ? -2.641 3.091 -6.696 1.00 93.81 109 GLN A C 1
ATOM 899 O O . GLN A 1 109 ? -1.676 3.222 -7.443 1.00 93.81 109 GLN A O 1
ATOM 904 N N . TYR A 1 110 ? -3.373 1.976 -6.656 1.00 92.56 110 TYR A N 1
ATOM 905 C CA . TYR A 1 110 ? -3.056 0.787 -7.444 1.00 92.56 110 TYR A CA 1
ATOM 906 C C . TYR A 1 110 ? -3.123 1.050 -8.951 1.00 92.56 110 TYR A C 1
ATOM 908 O O . TYR A 1 110 ? -2.208 0.701 -9.690 1.00 92.56 110 TYR A O 1
ATOM 916 N N . LYS A 1 111 ? -4.155 1.761 -9.417 1.00 90.88 111 LYS A N 1
ATOM 917 C CA . LYS A 1 111 ? -4.255 2.188 -10.820 1.00 90.88 111 LYS A CA 1
ATOM 918 C C . LYS A 1 111 ? -3.101 3.087 -11.233 1.00 90.88 111 LYS A C 1
ATOM 920 O O . LYS A 1 111 ? -2.516 2.884 -12.291 1.00 90.88 111 LYS A O 1
ATOM 925 N N . LYS A 1 112 ? -2.757 4.073 -10.398 1.00 90.44 112 LYS A N 1
ATOM 926 C CA . LYS A 1 112 ? -1.596 4.939 -10.644 1.00 90.44 112 LYS A CA 1
ATOM 927 C C . LYS A 1 112 ? -0.312 4.127 -10.716 1.00 90.44 112 LYS A C 1
ATOM 929 O O . LYS A 1 112 ? 0.488 4.399 -11.596 1.00 90.44 112 LYS A O 1
ATOM 934 N N . TYR A 1 113 ? -0.142 3.137 -9.840 1.00 88.06 113 TYR A N 1
ATOM 935 C CA . TYR A 1 113 ? 0.967 2.193 -9.912 1.00 88.06 113 TYR A CA 1
ATOM 936 C C . TYR A 1 113 ? 0.961 1.450 -11.250 1.00 88.06 113 TYR A C 1
ATOM 938 O O . TYR A 1 113 ? 1.940 1.554 -11.966 1.00 88.06 113 TYR A O 1
ATOM 946 N N . LYS A 1 114 ? -0.132 0.790 -11.652 1.00 83.81 114 LYS A N 1
ATOM 947 C CA . LYS A 1 114 ? -0.194 0.034 -12.919 1.00 83.81 114 LYS A CA 1
ATOM 948 C C . LYS A 1 114 ? 0.067 0.910 -14.152 1.00 83.81 114 LYS A C 1
ATOM 950 O O . LYS A 1 114 ? 0.728 0.456 -15.078 1.00 83.81 114 LYS A O 1
ATOM 955 N N . LEU A 1 115 ? -0.405 2.160 -14.148 1.00 82.69 115 LEU A N 1
ATOM 956 C CA . LEU A 1 115 ? -0.156 3.135 -15.218 1.00 82.69 115 LEU A CA 1
ATOM 957 C C . LEU A 1 115 ? 1.288 3.640 -15.224 1.00 82.69 115 LEU A C 1
ATOM 959 O O . LEU A 1 115 ? 1.902 3.739 -16.280 1.00 82.69 115 LEU A O 1
ATOM 963 N N . ALA A 1 116 ? 1.824 3.969 -14.047 1.00 73.00 116 ALA A N 1
ATOM 964 C CA . ALA A 1 116 ? 3.203 4.407 -13.905 1.00 73.00 116 ALA A CA 1
ATOM 965 C C . ALA A 1 116 ? 4.175 3.264 -14.184 1.00 73.00 116 ALA A C 1
ATOM 967 O O . ALA A 1 116 ? 5.272 3.533 -14.632 1.00 73.00 116 ALA A O 1
ATOM 968 N N . ALA A 1 117 ? 3.787 2.014 -13.925 1.00 61.25 117 ALA A N 1
ATOM 969 C CA . ALA A 1 117 ? 4.706 0.894 -13.873 1.00 61.25 117 ALA A CA 1
ATOM 970 C C . ALA A 1 117 ? 5.016 0.220 -15.208 1.00 61.25 117 ALA A C 1
ATOM 972 O O . ALA A 1 117 ? 5.852 -0.674 -15.176 1.00 61.25 117 ALA A O 1
ATOM 973 N N . GLY A 1 118 ? 4.380 0.611 -16.326 1.00 55.22 118 GLY A N 1
ATOM 974 C CA . GLY A 1 118 ? 4.690 0.094 -17.671 1.00 55.22 118 GLY A CA 1
ATOM 975 C C . GLY A 1 118 ? 5.002 -1.404 -17.653 1.00 55.22 118 GLY A C 1
ATOM 976 O O . GLY A 1 118 ? 6.163 -1.784 -17.736 1.00 55.22 118 GLY A O 1
ATOM 977 N N . VAL A 1 119 ? 3.966 -2.201 -17.373 1.00 54.47 119 VAL A N 1
ATOM 978 C CA . VAL A 1 119 ? 3.967 -3.649 -17.094 1.00 54.47 119 VAL A CA 1
ATOM 979 C C . VAL A 1 119 ? 5.182 -4.377 -17.693 1.00 54.47 119 VAL A C 1
ATOM 981 O O . VAL A 1 119 ? 5.280 -4.470 -18.905 1.00 54.47 119 VAL A O 1
ATOM 984 N N . ILE A 1 120 ? 6.080 -4.847 -16.810 1.00 52.12 120 ILE A N 1
ATOM 985 C CA . ILE A 1 120 ? 7.104 -5.919 -16.931 1.00 52.12 120 ILE A CA 1
ATOM 986 C C . ILE A 1 120 ? 8.394 -5.511 -16.193 1.00 52.12 120 ILE A C 1
ATOM 988 O O . ILE A 1 120 ? 8.786 -6.178 -15.235 1.00 52.12 120 ILE A O 1
ATOM 992 N N . GLU A 1 121 ? 9.003 -4.371 -16.528 1.00 51.41 121 GLU A N 1
ATOM 993 C CA . GLU A 1 121 ? 10.365 -4.029 -16.065 1.00 51.41 121 GLU A CA 1
ATOM 994 C C . GLU A 1 121 ? 10.454 -3.782 -14.537 1.00 51.41 121 GLU A C 1
ATOM 996 O O . GLU A 1 121 ? 11.441 -4.127 -13.889 1.00 51.41 121 GLU A O 1
ATOM 1001 N N . LEU A 1 122 ? 9.385 -3.235 -13.936 1.00 52.31 122 LEU A N 1
ATOM 1002 C CA . LEU A 1 122 ? 9.281 -2.866 -12.501 1.00 52.31 122 LEU A CA 1
ATOM 1003 C C . LEU A 1 122 ? 9.101 -4.057 -11.581 1.00 52.31 122 LEU A C 1
ATOM 1005 O O . LEU A 1 122 ? 9.592 -4.110 -10.457 1.00 52.31 122 LEU A O 1
ATOM 1009 N N . ARG A 1 123 ? 8.367 -5.021 -12.104 1.00 54.66 123 ARG A N 1
ATOM 1010 C CA . ARG A 1 123 ? 8.075 -6.280 -11.454 1.00 54.66 123 ARG A CA 1
ATOM 1011 C C . ARG A 1 123 ? 9.310 -7.200 -11.483 1.00 54.66 123 ARG A C 1
ATOM 1013 O O . ARG A 1 123 ? 9.600 -7.851 -10.484 1.00 54.66 123 ARG A O 1
ATOM 1020 N N . ARG A 1 124 ? 10.082 -7.163 -12.577 1.00 53.22 124 ARG A N 1
ATOM 1021 C CA . ARG A 1 124 ? 11.359 -7.876 -12.752 1.00 53.22 124 ARG A CA 1
ATOM 1022 C C . ARG A 1 124 ? 12.458 -7.382 -11.803 1.00 53.22 124 ARG A C 1
ATOM 1024 O O . ARG A 1 124 ? 13.118 -8.187 -11.151 1.00 53.22 124 ARG A O 1
ATOM 1031 N N . THR A 1 125 ? 12.629 -6.066 -11.685 1.00 53.91 125 THR A N 1
ATOM 1032 C CA . THR A 1 125 ? 13.682 -5.460 -10.847 1.00 53.91 125 THR A CA 1
ATOM 1033 C C . THR A 1 125 ? 13.418 -5.588 -9.348 1.00 53.91 125 THR A C 1
ATOM 1035 O O . THR A 1 125 ? 14.364 -5.834 -8.603 1.00 53.91 125 THR A O 1
ATOM 1038 N N . LEU A 1 126 ? 12.163 -5.497 -8.886 1.00 56.62 126 LEU A N 1
ATOM 1039 C CA . LEU A 1 126 ? 11.838 -5.703 -7.466 1.00 56.62 126 LEU A CA 1
ATOM 1040 C C . LEU A 1 126 ? 12.121 -7.141 -7.009 1.00 56.62 126 LEU A C 1
ATOM 1042 O O . LEU A 1 126 ? 12.749 -7.326 -5.970 1.00 56.62 126 LEU A O 1
ATOM 1046 N N . ASN A 1 127 ? 11.734 -8.150 -7.797 1.00 54.28 127 ASN A N 1
ATOM 1047 C CA . ASN A 1 127 ? 12.025 -9.551 -7.469 1.00 54.28 127 ASN A CA 1
ATOM 1048 C C . ASN A 1 127 ? 13.533 -9.853 -7.490 1.00 54.28 127 ASN A C 1
ATOM 1050 O O . ASN A 1 127 ? 14.024 -10.551 -6.604 1.00 54.28 127 ASN A O 1
ATOM 1054 N N . HIS A 1 128 ? 14.277 -9.292 -8.451 1.00 51.34 128 HIS A N 1
ATOM 1055 C CA . HIS A 1 128 ? 15.736 -9.433 -8.504 1.00 51.34 128 HIS A CA 1
ATOM 1056 C C . HIS A 1 128 ? 16.408 -8.814 -7.270 1.00 51.34 128 HIS A C 1
ATOM 1058 O O . HIS A 1 128 ? 17.140 -9.501 -6.561 1.00 51.34 128 HIS A O 1
ATOM 1064 N N . CYS A 1 129 ? 16.083 -7.555 -6.962 1.00 52.78 129 CYS A N 1
ATOM 1065 C CA . CYS A 1 129 ? 16.659 -6.817 -5.837 1.00 52.78 129 CYS A CA 1
ATOM 1066 C C . CYS A 1 129 ? 16.337 -7.485 -4.487 1.00 52.78 129 CYS A C 1
ATOM 1068 O O . CYS A 1 129 ? 17.191 -7.576 -3.608 1.00 52.78 129 CYS A O 1
ATOM 1070 N N . PHE A 1 130 ? 15.128 -8.034 -4.330 1.00 54.59 130 PHE A N 1
ATOM 1071 C CA . PHE A 1 130 ? 14.745 -8.734 -3.103 1.00 54.59 130 PHE A CA 1
ATOM 1072 C C . PHE A 1 130 ? 15.468 -10.081 -2.938 1.00 54.59 130 PHE A C 1
ATOM 1074 O O . PHE A 1 130 ? 15.855 -10.439 -1.826 1.00 54.59 130 PHE A O 1
ATOM 1081 N N . SER A 1 131 ? 15.703 -10.812 -4.036 1.00 50.97 131 SER A N 1
ATOM 1082 C CA . SER A 1 131 ? 16.434 -12.084 -3.995 1.00 50.97 131 SER A CA 1
ATOM 1083 C C . SER A 1 131 ? 17.891 -11.913 -3.551 1.00 50.97 131 SER A C 1
ATOM 1085 O O . SER A 1 131 ? 18.365 -12.686 -2.722 1.00 50.97 131 SER A O 1
ATOM 1087 N N . GLU A 1 132 ? 18.567 -10.855 -4.009 1.00 48.62 132 GLU A N 1
ATOM 1088 C CA . GLU A 1 132 ? 19.973 -10.581 -3.683 1.00 48.62 132 GLU A CA 1
ATOM 1089 C C . GLU A 1 132 ? 20.176 -10.212 -2.204 1.00 48.62 132 GLU A C 1
ATOM 1091 O O . GLU A 1 132 ? 21.183 -10.593 -1.598 1.00 48.62 132 GLU A O 1
ATOM 1096 N N . ILE A 1 133 ? 19.191 -9.537 -1.600 1.00 50.19 133 ILE A N 1
ATOM 1097 C CA . ILE A 1 133 ? 19.194 -9.155 -0.180 1.00 50.19 133 ILE A CA 1
ATOM 1098 C C . ILE A 1 133 ? 18.988 -10.373 0.737 1.00 50.19 133 ILE A C 1
ATOM 1100 O O . ILE A 1 133 ? 19.510 -10.393 1.847 1.00 50.19 133 ILE A O 1
ATOM 1104 N N . CYS A 1 134 ? 18.257 -11.404 0.298 1.00 43.88 134 CYS A N 1
ATOM 1105 C CA . CYS A 1 134 ? 18.027 -12.613 1.100 1.00 43.88 134 CYS A CA 1
ATOM 1106 C C . CYS A 1 134 ? 19.146 -13.664 1.000 1.00 43.88 134 CYS A C 1
ATOM 1108 O O . CYS A 1 134 ? 19.201 -14.560 1.843 1.00 43.88 134 CYS A O 1
ATOM 1110 N N . THR A 1 135 ? 20.022 -13.581 -0.004 1.00 42.78 135 THR A N 1
ATOM 1111 C CA . THR A 1 135 ? 21.180 -14.482 -0.169 1.00 42.78 135 THR A CA 1
ATOM 1112 C C . THR A 1 135 ? 22.505 -13.927 0.364 1.00 42.78 135 THR A C 1
ATOM 1114 O O . THR A 1 135 ? 23.517 -14.623 0.260 1.00 42.78 135 THR A O 1
A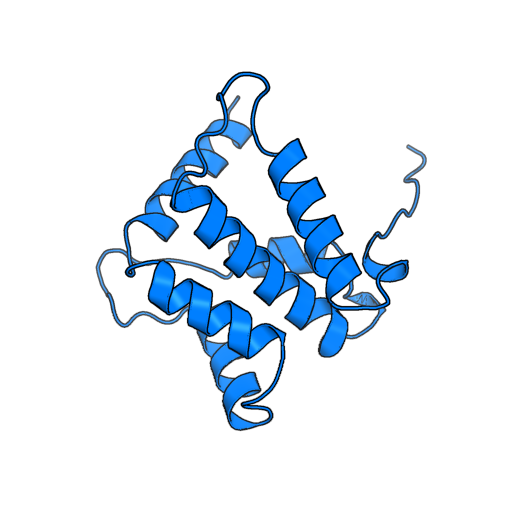TOM 1117 N N . SER A 1 136 ? 22.509 -12.717 0.937 1.00 41.81 136 SER A N 1
ATOM 1118 C CA . SER A 1 136 ? 23.688 -12.080 1.553 1.00 41.81 136 SER A CA 1
ATOM 1119 C C . SER A 1 136 ? 23.659 -12.120 3.080 1.00 41.81 136 SER A C 1
ATOM 1121 O O . SER A 1 136 ? 22.557 -12.003 3.661 1.00 41.81 136 SER A O 1
#

Radius of gyration: 15.28 Å; chains: 1; bounding box: 42×25×45 Å

Secondary structure (DSSP, 8-state):
-------GGGG--SHHHHHHHHHHHHHHHS-TT------HHHHHHHHHHHHHHHHHHHHS-TTT-SHHHHHHHHHT----TT-TT---HHHHHHHHHHHH-TT-HHHHHHHHHHHHTTTTHHHHHHHHHHHHHH--